Protein AF-A0A2G8L507-F1 (afdb_monomer_lite)

pLDDT: mean 81.02, std 19.76, range [34.16, 97.81]

Foldseek 3Di:
DDDQPPDDDDAQDDPDDDDPPPDPDDDQQSAEQEAQALVSQLVSVVSQHAYEHAQQPGCQLVDDPVRLVVDDPVNSVVSSVVSVVRNVVSPHPYYYNDPVCVVVVSVVSRVCVSNVDGD

Radius of gyration: 16.87 Å; chains: 1; bounding box: 50×35×40 Å

Structure (mmCIF, N/CA/C/O backbone):
data_AF-A0A2G8L507-F1
#
_entry.id   AF-A0A2G8L507-F1
#
loop_
_atom_site.group_PDB
_atom_site.id
_atom_site.type_symbol
_atom_site.label_atom_id
_atom_site.label_alt_id
_atom_site.label_comp_id
_atom_site.label_asym_id
_atom_site.label_entity_id
_atom_site.label_seq_id
_atom_site.pdbx_PDB_ins_code
_atom_site.Cartn_x
_atom_site.Cartn_y
_atom_site.Cartn_z
_atom_site.occupancy
_atom_site.B_iso_or_equiv
_atom_site.auth_seq_id
_atom_site.auth_comp_id
_atom_site.auth_asym_id
_atom_site.auth_atom_id
_atom_site.pdbx_PDB_model_num
ATOM 1 N N . MET A 1 1 ? 3.947 -24.582 -19.108 1.00 38.22 1 MET A N 1
ATOM 2 C CA . MET A 1 1 ? 4.587 -23.863 -17.985 1.00 38.22 1 MET A CA 1
ATOM 3 C C . MET A 1 1 ? 6.041 -23.618 -18.360 1.00 38.22 1 MET A C 1
ATOM 5 O O . MET A 1 1 ? 6.789 -24.581 -18.462 1.00 38.22 1 MET A O 1
ATOM 9 N N . ARG A 1 2 ? 6.422 -22.380 -18.700 1.00 37.44 2 ARG A N 1
ATOM 10 C CA . ARG A 1 2 ? 7.825 -22.054 -19.002 1.00 37.44 2 ARG A CA 1
ATOM 11 C C . ARG A 1 2 ? 8.557 -21.895 -17.668 1.00 37.44 2 ARG A C 1
ATOM 13 O O . ARG A 1 2 ? 8.148 -21.064 -16.867 1.00 37.44 2 ARG A O 1
ATOM 20 N N . LYS A 1 3 ? 9.561 -22.739 -17.408 1.00 46.53 3 LYS A N 1
ATOM 21 C CA . LYS A 1 3 ? 10.482 -22.559 -16.277 1.00 46.53 3 LYS A CA 1
ATOM 22 C C . LYS A 1 3 ? 11.207 -21.229 -16.474 1.00 46.53 3 LYS A C 1
ATOM 24 O O . LYS A 1 3 ? 11.708 -20.981 -17.570 1.00 46.53 3 LYS A O 1
ATOM 29 N N . CYS A 1 4 ? 11.213 -20.392 -15.442 1.00 43.12 4 CYS A N 1
ATOM 30 C CA . CYS A 1 4 ? 11.960 -19.143 -15.453 1.00 43.12 4 CYS A CA 1
ATOM 31 C C . CYS A 1 4 ? 13.462 -19.458 -15.499 1.00 43.12 4 CYS A C 1
ATOM 33 O O . CYS A 1 4 ? 13.891 -20.316 -14.720 1.00 43.12 4 CYS A O 1
ATOM 35 N N . PRO A 1 5 ? 14.246 -18.852 -16.407 1.00 41.31 5 PRO A N 1
ATOM 36 C CA . PRO A 1 5 ? 15.691 -19.033 -16.423 1.00 41.31 5 PRO A CA 1
ATOM 37 C C . PRO A 1 5 ? 16.270 -18.542 -15.095 1.00 41.31 5 PRO A C 1
ATOM 39 O O . PRO A 1 5 ? 15.913 -17.469 -14.622 1.00 41.31 5 PRO A O 1
ATOM 42 N N . SER A 1 6 ? 17.137 -19.343 -14.487 1.00 42.09 6 SER A N 1
ATOM 43 C CA . SER A 1 6 ? 17.771 -19.130 -13.179 1.00 42.09 6 SER A CA 1
ATOM 44 C C . SER A 1 6 ? 18.767 -17.969 -13.122 1.00 42.09 6 SER A C 1
ATOM 46 O O . SER A 1 6 ? 19.457 -17.814 -12.122 1.00 42.09 6 SER A O 1
ATOM 48 N N . ASP A 1 7 ? 18.860 -17.159 -14.169 1.00 48.66 7 ASP A N 1
ATOM 49 C CA . ASP A 1 7 ? 19.936 -16.202 -14.350 1.00 48.66 7 ASP A CA 1
ATOM 50 C C . ASP A 1 7 ? 19.340 -14.909 -14.895 1.00 48.66 7 ASP A C 1
ATOM 52 O O . ASP A 1 7 ? 18.581 -14.959 -15.857 1.00 48.66 7 ASP A O 1
ATOM 56 N N . VAL A 1 8 ? 19.722 -13.787 -14.275 1.00 47.19 8 VAL A N 1
ATOM 57 C CA . VAL A 1 8 ? 19.360 -12.379 -14.541 1.00 47.19 8 VAL A CA 1
ATOM 58 C C . VAL A 1 8 ? 18.069 -11.829 -13.922 1.00 47.19 8 VAL A C 1
ATOM 60 O O . VAL A 1 8 ? 17.199 -11.413 -14.665 1.00 47.19 8 VAL A O 1
ATOM 63 N N . VAL A 1 9 ? 17.993 -11.710 -12.586 1.00 43.84 9 VAL A N 1
ATOM 64 C CA . VAL A 1 9 ? 17.899 -10.410 -11.860 1.00 43.84 9 VAL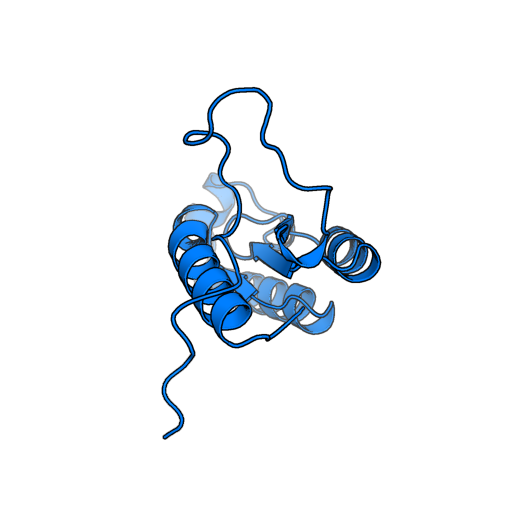 A CA 1
ATOM 65 C C . VAL A 1 9 ? 18.321 -10.652 -10.395 1.00 43.84 9 VAL A C 1
ATOM 67 O O . VAL A 1 9 ? 17.804 -11.591 -9.788 1.00 43.84 9 VAL A O 1
ATOM 70 N N . PRO A 1 10 ? 19.256 -9.884 -9.799 1.00 44.41 10 PRO A N 1
ATOM 71 C CA . PRO A 1 10 ? 19.528 -9.994 -8.366 1.00 44.41 10 PRO A CA 1
ATOM 72 C C . PRO A 1 10 ? 18.315 -9.512 -7.549 1.00 44.41 10 PRO A C 1
ATOM 74 O O . PRO A 1 10 ? 17.559 -8.663 -8.025 1.00 44.41 10 PRO A O 1
ATOM 77 N N . PRO A 1 11 ? 18.115 -10.035 -6.328 1.00 47.38 11 PRO A N 1
ATOM 78 C CA . PRO A 1 11 ? 16.998 -9.641 -5.486 1.00 47.38 11 PRO A CA 1
ATOM 79 C C . PRO A 1 11 ? 17.100 -8.160 -5.087 1.00 47.38 11 PRO A C 1
ATOM 81 O O . PRO A 1 11 ? 18.185 -7.630 -4.852 1.00 47.38 11 PRO A O 1
ATOM 84 N N . PHE A 1 12 ? 15.941 -7.517 -5.009 1.00 46.72 12 PHE A N 1
ATOM 85 C CA . PHE A 1 12 ? 15.604 -6.320 -4.256 1.00 46.72 12 PHE A CA 1
ATOM 86 C C . PHE A 1 12 ? 16.549 -6.086 -3.077 1.00 46.72 12 PHE A C 1
ATOM 88 O O . PHE A 1 12 ? 16.785 -6.962 -2.240 1.00 46.72 12 PHE A O 1
ATOM 95 N N . PHE A 1 13 ? 17.107 -4.882 -3.049 1.00 48.84 13 PHE A N 1
ATOM 96 C CA . PHE A 1 13 ? 18.319 -4.572 -2.311 1.00 48.84 13 PHE A CA 1
ATOM 97 C C . PHE A 1 13 ? 17.982 -4.136 -0.875 1.00 48.84 13 PHE A C 1
ATOM 99 O O . PHE A 1 13 ? 17.523 -3.018 -0.651 1.00 48.84 13 PHE A O 1
ATOM 106 N N . LEU A 1 14 ? 18.225 -5.008 0.110 1.00 42.84 14 LEU A N 1
ATOM 107 C CA . LEU A 1 14 ? 18.417 -4.611 1.510 1.00 42.84 14 LEU A CA 1
ATOM 108 C C . LEU A 1 14 ? 19.931 -4.649 1.780 1.00 42.84 14 LEU A C 1
ATOM 110 O O . LEU A 1 14 ? 20.569 -5.674 1.562 1.00 42.84 14 LEU A O 1
ATOM 114 N N . GLU A 1 15 ? 20.499 -3.524 2.208 1.00 37.84 15 GLU A N 1
ATOM 115 C CA . GLU A 1 15 ?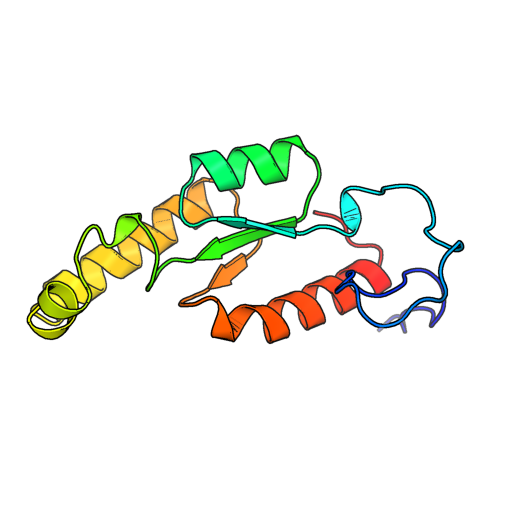 21.913 -3.102 2.111 1.00 37.84 15 GLU A CA 1
ATOM 116 C C . GLU A 1 15 ? 23.026 -4.060 2.626 1.00 37.84 15 GLU A C 1
ATOM 118 O O . GLU A 1 15 ? 24.207 -3.772 2.474 1.00 37.84 15 GLU A O 1
ATOM 123 N N . ALA A 1 16 ? 22.724 -5.202 3.242 1.00 34.16 16 ALA A N 1
ATOM 124 C CA . ALA A 1 16 ? 23.655 -5.848 4.172 1.00 34.16 16 ALA A CA 1
ATOM 125 C C . ALA A 1 16 ? 24.575 -6.958 3.610 1.00 34.16 16 ALA A C 1
ATOM 127 O O . ALA A 1 16 ? 25.222 -7.638 4.406 1.00 34.16 16 ALA A O 1
ATOM 128 N N . SER A 1 17 ? 24.644 -7.230 2.299 1.00 43.44 17 SER A N 1
ATOM 129 C CA . SER A 1 17 ? 25.324 -8.460 1.815 1.00 43.44 17 SER A CA 1
ATOM 130 C C . SER A 1 17 ? 26.307 -8.336 0.647 1.00 43.44 17 SER A C 1
ATOM 132 O O . SER A 1 17 ? 26.772 -9.373 0.178 1.00 43.44 17 SER A O 1
ATOM 134 N N . TYR A 1 18 ? 26.701 -7.135 0.209 1.00 42.25 18 TYR A N 1
ATOM 135 C CA . TYR A 1 18 ? 27.747 -6.997 -0.820 1.00 42.25 18 TYR A CA 1
ATOM 136 C C . TYR A 1 18 ? 29.049 -6.371 -0.293 1.00 42.25 18 TYR A C 1
ATOM 138 O O . TYR A 1 18 ? 29.001 -5.460 0.536 1.00 42.25 18 TYR A O 1
ATOM 146 N N . PRO A 1 19 ? 30.225 -6.838 -0.765 1.00 43.59 19 PRO A N 1
ATOM 147 C CA . PRO A 1 19 ? 31.495 -6.180 -0.495 1.00 43.59 19 PRO A CA 1
ATOM 148 C C . PRO A 1 19 ? 31.497 -4.750 -1.068 1.00 43.59 19 PRO A C 1
ATOM 150 O O . PRO A 1 19 ? 30.936 -4.510 -2.141 1.00 43.59 19 PRO A O 1
ATOM 153 N N . PRO A 1 20 ? 32.138 -3.786 -0.386 1.00 42.41 20 PRO A N 1
ATOM 154 C CA . PRO A 1 20 ? 32.191 -2.406 -0.850 1.00 42.41 20 PRO A CA 1
ATOM 155 C C . PRO A 1 20 ? 32.882 -2.323 -2.219 1.00 42.41 20 PRO A C 1
ATOM 157 O O . PRO A 1 20 ? 34.052 -2.679 -2.346 1.00 42.41 20 PRO A O 1
ATOM 160 N N . GLY A 1 21 ? 32.160 -1.832 -3.233 1.00 45.44 21 GLY A N 1
ATOM 161 C CA . GLY A 1 21 ? 32.711 -1.534 -4.562 1.00 45.44 21 GLY A CA 1
ATOM 162 C C . GLY A 1 21 ? 31.996 -2.181 -5.750 1.00 45.44 21 GLY A C 1
ATOM 163 O O . GLY A 1 21 ? 32.299 -1.808 -6.878 1.00 45.44 21 GLY A O 1
ATOM 164 N N . ASP A 1 22 ? 31.036 -3.080 -5.519 1.00 49.47 22 ASP A N 1
ATOM 165 C CA . ASP A 1 22 ? 30.304 -3.788 -6.582 1.00 49.47 22 ASP A CA 1
ATOM 166 C C . ASP A 1 22 ? 28.802 -3.444 -6.546 1.00 49.47 22 ASP A C 1
ATOM 168 O O . ASP A 1 22 ? 27.938 -4.307 -6.417 1.00 49.47 22 ASP A O 1
ATOM 172 N N . TYR A 1 23 ? 28.486 -2.142 -6.580 1.00 54.81 23 TYR A N 1
ATOM 173 C CA . TYR A 1 23 ? 27.111 -1.643 -6.697 1.00 54.81 23 TYR A CA 1
ATOM 174 C C . TYR A 1 23 ? 26.783 -1.440 -8.183 1.00 54.81 23 TYR A C 1
ATOM 176 O O . TYR A 1 23 ? 27.116 -0.381 -8.731 1.00 54.81 23 TYR A O 1
ATOM 184 N N . PRO A 1 24 ? 26.164 -2.411 -8.881 1.00 54.00 24 PRO A N 1
ATOM 185 C CA . PRO A 1 24 ? 25.737 -2.195 -10.252 1.00 54.00 24 PRO A CA 1
ATOM 186 C C . PRO A 1 24 ? 24.722 -1.047 -10.270 1.00 54.00 24 PRO A C 1
ATOM 188 O O . PRO A 1 24 ? 23.660 -1.129 -9.663 1.00 54.00 24 PRO A O 1
ATOM 191 N N . LEU A 1 25 ? 25.128 0.040 -10.926 1.00 53.16 25 LEU A N 1
ATOM 192 C CA . LEU A 1 25 ? 24.356 1.173 -11.442 1.00 53.16 25 LEU A CA 1
ATOM 193 C C . LEU A 1 25 ? 22.863 1.188 -11.056 1.00 53.16 25 LEU A C 1
ATOM 195 O O . LEU A 1 25 ? 22.084 0.370 -11.542 1.00 53.16 25 LEU A O 1
ATOM 199 N N . PHE A 1 26 ? 22.482 2.180 -10.241 1.00 58.81 26 PHE A N 1
ATOM 200 C CA . PHE A 1 26 ? 21.110 2.576 -9.891 1.00 58.81 26 PHE A CA 1
ATOM 201 C C . PHE A 1 26 ? 20.086 2.253 -11.000 1.00 58.81 26 PHE A C 1
ATOM 203 O O . PHE A 1 26 ? 19.950 3.002 -11.968 1.00 58.81 26 PHE A O 1
ATOM 210 N N . SER A 1 27 ? 19.341 1.154 -10.847 1.00 69.19 27 SER A N 1
ATOM 211 C CA . SER A 1 27 ? 18.154 0.876 -11.658 1.00 69.19 27 SER A CA 1
ATOM 212 C C . SER A 1 27 ? 16.913 1.074 -10.790 1.00 69.19 27 SER A C 1
ATOM 214 O O . SER A 1 27 ? 16.774 0.351 -9.801 1.00 69.19 27 SER A O 1
ATOM 216 N N . PRO A 1 28 ? 16.002 2.008 -11.127 1.00 66.19 28 PRO A N 1
ATOM 217 C CA . PRO A 1 28 ? 14.795 2.259 -10.332 1.00 66.19 28 PRO A CA 1
ATOM 218 C C . PRO A 1 28 ? 13.895 1.017 -10.210 1.00 66.19 28 PRO A C 1
ATOM 220 O O . PRO A 1 28 ? 13.200 0.855 -9.214 1.00 66.19 28 PRO A O 1
ATOM 223 N N . LEU A 1 29 ? 14.010 0.073 -11.152 1.00 75.88 29 LEU A N 1
ATOM 224 C CA . LEU A 1 29 ? 13.284 -1.202 -11.158 1.00 75.88 29 LEU A CA 1
ATOM 225 C C . LEU A 1 29 ? 13.565 -2.078 -9.923 1.00 75.88 29 LEU A C 1
ATOM 227 O O . LEU A 1 29 ? 12.737 -2.917 -9.574 1.00 75.88 29 LEU A O 1
ATOM 231 N N . ASN A 1 30 ? 14.715 -1.886 -9.267 1.00 80.38 30 ASN A N 1
ATOM 232 C CA . ASN A 1 30 ? 15.136 -2.665 -8.098 1.00 80.38 30 ASN A CA 1
ATOM 233 C C . ASN A 1 30 ? 14.775 -1.993 -6.762 1.00 80.38 30 ASN A C 1
ATOM 235 O O . ASN A 1 30 ? 15.138 -2.507 -5.705 1.00 80.38 30 ASN A O 1
ATOM 239 N N . PHE A 1 31 ? 14.083 -0.850 -6.799 1.00 84.25 31 PHE A N 1
ATOM 240 C CA . PHE A 1 31 ? 13.650 -0.114 -5.615 1.00 84.25 31 PHE A CA 1
ATOM 241 C C . PHE A 1 31 ? 12.130 -0.184 -5.458 1.00 84.25 31 PHE A C 1
ATOM 243 O O . PHE A 1 31 ? 11.386 -0.170 -6.440 1.00 84.25 31 PHE A O 1
ATOM 250 N N . ALA A 1 32 ? 11.663 -0.210 -4.207 1.00 90.50 32 ALA A N 1
ATOM 251 C CA . ALA A 1 32 ? 10.266 0.045 -3.877 1.00 90.50 32 ALA A CA 1
ATOM 252 C C . ALA A 1 32 ? 10.169 1.297 -3.018 1.00 90.50 32 ALA A C 1
ATOM 254 O O . ALA A 1 32 ? 10.828 1.415 -1.983 1.00 90.50 32 ALA A O 1
ATOM 255 N N . LYS A 1 33 ? 9.302 2.215 -3.435 1.00 92.38 33 LYS A N 1
ATOM 256 C CA . LYS A 1 33 ? 8.826 3.300 -2.592 1.00 92.38 33 LYS A CA 1
ATOM 257 C C . LYS A 1 33 ? 7.744 2.735 -1.681 1.00 92.38 33 LYS A C 1
ATOM 259 O O . LYS A 1 33 ? 6.734 2.224 -2.162 1.00 92.38 33 LYS A O 1
ATOM 264 N N . VAL A 1 34 ? 7.969 2.834 -0.378 1.00 95.56 34 VAL A N 1
ATOM 265 C CA . VAL A 1 34 ? 6.975 2.499 0.643 1.00 95.56 34 VAL A CA 1
ATOM 266 C C . VAL A 1 34 ? 6.421 3.808 1.188 1.00 95.56 34 VAL A C 1
ATOM 268 O O . VAL A 1 34 ? 7.198 4.669 1.604 1.00 95.56 34 VAL A O 1
ATOM 271 N N . ASP A 1 35 ? 5.106 3.985 1.123 1.00 95.69 35 ASP A N 1
ATOM 272 C CA . ASP A 1 35 ? 4.444 5.222 1.537 1.00 95.69 35 ASP A CA 1
ATOM 273 C C . ASP A 1 35 ? 3.005 4.955 1.988 1.00 95.69 35 ASP A C 1
ATOM 275 O O . ASP A 1 35 ? 2.383 3.979 1.578 1.00 95.69 35 ASP A O 1
ATOM 279 N N . ASP A 1 36 ? 2.454 5.819 2.827 1.00 95.25 36 ASP A N 1
ATOM 280 C CA . ASP A 1 36 ? 1.079 5.730 3.320 1.00 95.25 36 ASP A CA 1
ATOM 281 C C . ASP A 1 36 ? 0.165 6.812 2.724 1.00 95.25 36 ASP A C 1
ATOM 283 O O . ASP A 1 36 ? -0.988 6.968 3.138 1.00 95.25 36 ASP A O 1
ATOM 287 N N . THR A 1 37 ? 0.656 7.535 1.713 1.00 93.88 37 THR A N 1
ATOM 288 C CA . THR A 1 37 ? -0.093 8.556 0.983 1.00 93.88 37 THR A CA 1
ATOM 289 C C . THR A 1 37 ? -0.122 8.300 -0.524 1.00 93.88 37 THR A C 1
ATOM 291 O O . THR A 1 37 ? 0.839 7.838 -1.131 1.00 93.88 37 THR A O 1
ATOM 294 N N . ALA A 1 38 ? -1.221 8.684 -1.176 1.00 95.31 38 ALA A N 1
ATOM 295 C CA . ALA A 1 38 ? -1.356 8.659 -2.632 1.00 95.31 38 ALA A CA 1
ATOM 296 C C . ALA A 1 38 ? -0.280 9.504 -3.341 1.00 95.31 38 ALA A C 1
ATOM 298 O O . ALA A 1 38 ? 0.164 9.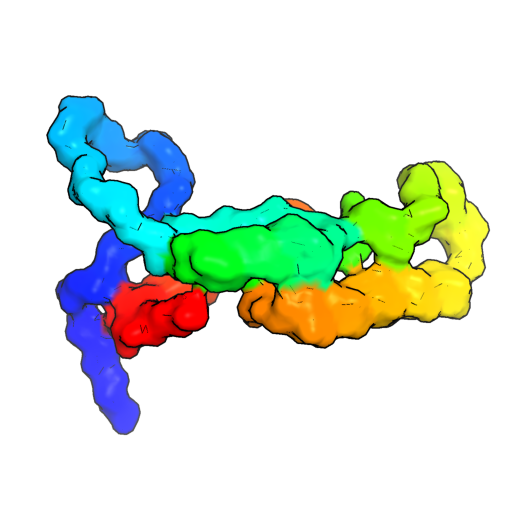145 -4.431 1.00 95.31 38 ALA A O 1
ATOM 299 N N . GLY A 1 39 ? 0.155 10.608 -2.718 1.00 92.06 39 GLY A N 1
ATOM 300 C CA . GLY A 1 39 ? 1.235 11.453 -3.230 1.00 92.06 39 GLY A CA 1
ATOM 301 C C . GLY A 1 39 ? 2.555 10.693 -3.306 1.00 92.06 39 GLY A C 1
ATOM 302 O O . GLY A 1 39 ? 3.122 10.574 -4.389 1.00 92.06 39 GLY A O 1
ATOM 303 N N . GLY A 1 40 ? 2.986 10.085 -2.198 1.00 89.62 40 GLY A N 1
ATOM 304 C CA . GLY A 1 40 ? 4.224 9.309 -2.173 1.00 89.62 40 GLY A CA 1
ATOM 305 C C . GLY A 1 40 ? 4.179 8.044 -3.038 1.00 89.62 40 GLY A C 1
ATOM 306 O O . GLY A 1 40 ? 5.193 7.670 -3.627 1.00 89.62 40 GLY A O 1
ATOM 307 N N . ILE A 1 41 ? 3.002 7.426 -3.210 1.00 96.44 41 ILE A N 1
ATOM 308 C CA . ILE A 1 41 ? 2.807 6.373 -4.221 1.00 96.44 41 ILE A CA 1
ATOM 309 C C . ILE A 1 41 ? 3.066 6.915 -5.629 1.00 96.44 41 ILE A C 1
ATOM 311 O O . ILE A 1 41 ? 3.868 6.345 -6.367 1.00 96.44 41 ILE A O 1
ATOM 315 N N . THR A 1 42 ? 2.446 8.040 -5.985 1.00 93.56 42 THR A N 1
ATOM 316 C CA . THR A 1 42 ? 2.595 8.658 -7.313 1.00 93.56 42 THR A CA 1
ATOM 317 C C . THR A 1 42 ? 4.046 9.059 -7.591 1.00 93.56 42 THR A C 1
ATOM 319 O O . THR A 1 42 ? 4.533 8.883 -8.709 1.00 93.56 42 THR A O 1
ATOM 322 N N . GLU A 1 43 ? 4.769 9.547 -6.582 1.00 90.12 43 GLU A N 1
ATOM 323 C CA . GLU A 1 43 ? 6.205 9.833 -6.676 1.00 90.12 43 GLU A CA 1
ATOM 324 C C . GLU A 1 43 ? 7.017 8.575 -7.011 1.00 90.12 43 GLU A C 1
ATOM 326 O O . GLU A 1 43 ? 7.848 8.606 -7.920 1.00 90.12 43 GLU A O 1
ATOM 331 N N . GLY A 1 44 ? 6.746 7.455 -6.331 1.00 86.00 44 GLY A N 1
ATOM 332 C CA . GLY A 1 44 ? 7.405 6.175 -6.600 1.00 86.00 44 GLY A CA 1
ATOM 333 C C . GLY A 1 44 ? 7.166 5.676 -8.025 1.00 86.00 44 GLY A C 1
ATOM 334 O O . GLY A 1 44 ? 8.115 5.307 -8.717 1.00 86.00 44 GLY A O 1
ATOM 335 N N . LEU A 1 45 ? 5.915 5.743 -8.488 1.00 91.12 45 LEU A N 1
ATOM 336 C CA . LEU A 1 45 ? 5.546 5.383 -9.861 1.00 91.12 45 LEU A CA 1
ATOM 337 C C . LEU A 1 45 ? 6.248 6.277 -10.890 1.00 91.12 45 LEU A C 1
ATOM 339 O O . LEU A 1 45 ? 6.796 5.785 -11.873 1.00 91.12 45 LEU A O 1
ATOM 343 N N . THR A 1 46 ? 6.288 7.588 -10.642 1.00 90.31 46 THR A N 1
ATOM 344 C CA . THR A 1 46 ? 6.950 8.563 -11.526 1.00 90.31 46 THR A CA 1
ATOM 345 C C . THR A 1 46 ? 8.460 8.322 -11.608 1.00 90.31 46 THR A C 1
ATOM 347 O O . THR A 1 46 ? 9.063 8.530 -12.659 1.00 90.31 46 THR A O 1
ATOM 350 N N . ALA A 1 47 ? 9.072 7.839 -10.523 1.00 84.56 47 ALA A N 1
ATOM 351 C CA . ALA A 1 47 ? 10.480 7.453 -10.484 1.00 84.56 47 ALA A CA 1
ATOM 352 C C . ALA A 1 47 ? 10.774 6.105 -11.176 1.00 84.56 47 ALA A C 1
ATOM 354 O O . ALA A 1 47 ? 11.943 5.753 -11.337 1.00 84.56 47 ALA A O 1
ATOM 355 N N . GLY A 1 48 ? 9.747 5.354 -11.596 1.00 87.94 48 GLY A N 1
ATOM 356 C CA . GLY A 1 48 ? 9.894 4.018 -12.180 1.00 87.94 48 GLY A CA 1
ATOM 357 C C . GLY A 1 48 ? 10.203 2.925 -11.151 1.00 87.94 48 GLY A C 1
ATOM 358 O O . GLY A 1 48 ? 10.780 1.898 -11.510 1.00 87.94 48 GLY A O 1
ATOM 359 N N . CYS A 1 49 ? 9.862 3.163 -9.882 1.00 90.69 49 CYS A N 1
ATOM 360 C CA . CYS A 1 49 ? 10.019 2.210 -8.790 1.00 90.69 49 CYS A CA 1
ATOM 361 C C . CYS A 1 49 ? 8.754 1.363 -8.610 1.00 90.69 49 CYS A C 1
ATOM 363 O O . CYS A 1 49 ? 7.642 1.775 -8.951 1.00 90.69 49 CYS A O 1
ATOM 365 N N . TRP A 1 50 ? 8.900 0.217 -7.945 1.00 94.56 50 TRP A N 1
ATOM 366 C CA . TRP A 1 50 ? 7.756 -0.429 -7.306 1.00 94.56 50 TRP A CA 1
ATOM 367 C C . TRP A 1 50 ? 7.160 0.510 -6.251 1.00 94.56 50 TRP A C 1
ATOM 369 O O . TRP A 1 50 ? 7.857 1.331 -5.656 1.00 94.56 50 TRP A O 1
ATOM 379 N N . ALA A 1 51 ? 5.863 0.391 -5.998 1.00 96.25 51 ALA A N 1
ATOM 380 C CA . ALA A 1 51 ? 5.135 1.278 -5.095 1.00 96.25 51 ALA A CA 1
ATOM 381 C C . ALA A 1 51 ? 4.286 0.433 -4.150 1.00 96.25 51 ALA A C 1
ATOM 383 O O . ALA A 1 51 ? 3.449 -0.348 -4.607 1.00 96.25 51 ALA A O 1
ATOM 384 N N . VAL A 1 52 ? 4.534 0.569 -2.851 1.00 97.50 52 VAL A N 1
ATOM 385 C CA . VAL A 1 52 ? 3.905 -0.217 -1.788 1.00 97.50 52 VAL A CA 1
ATOM 386 C C . VAL A 1 52 ? 3.216 0.737 -0.819 1.00 97.50 52 VAL A C 1
ATOM 388 O O . VAL A 1 52 ? 3.865 1.549 -0.164 1.00 97.50 52 VAL A O 1
ATOM 391 N N . GLY A 1 53 ? 1.893 0.638 -0.745 1.00 97.25 53 GLY A N 1
ATOM 392 C CA . GLY A 1 53 ? 1.054 1.404 0.168 1.00 97.25 53 GLY A CA 1
ATOM 393 C C . GLY A 1 53 ? 0.984 0.774 1.557 1.00 97.25 53 GLY A C 1
ATOM 394 O O . GLY A 1 53 ? 0.775 -0.431 1.646 1.00 97.25 53 GLY A O 1
ATOM 395 N N . VAL A 1 54 ? 1.077 1.558 2.633 1.00 96.81 54 VAL A N 1
ATOM 396 C CA . VAL A 1 54 ? 0.807 1.086 4.007 1.00 96.81 54 VAL A CA 1
ATOM 397 C C . VAL A 1 54 ? -0.517 1.667 4.504 1.00 96.81 54 VAL A C 1
ATOM 399 O O . VAL A 1 54 ? -0.642 2.876 4.681 1.00 96.81 54 VAL A O 1
ATOM 402 N N . ALA A 1 55 ? -1.519 0.815 4.722 1.00 95.50 55 ALA A N 1
ATOM 403 C CA . ALA A 1 55 ? -2.882 1.246 5.028 1.00 95.50 55 ALA A CA 1
ATOM 404 C C . ALA A 1 55 ? -3.151 1.363 6.536 1.00 95.50 55 ALA A C 1
ATOM 406 O O . ALA A 1 55 ? -3.510 2.434 7.023 1.00 95.50 55 ALA A O 1
ATOM 407 N N . LYS A 1 56 ? -2.978 0.276 7.296 1.00 91.31 56 LYS A N 1
ATOM 408 C CA . LYS A 1 56 ? -3.464 0.164 8.683 1.00 91.31 56 LYS A CA 1
ATOM 409 C C . LYS A 1 56 ? -2.671 0.986 9.690 1.00 91.31 56 LYS A C 1
ATOM 411 O O . LYS A 1 56 ? -3.248 1.464 10.663 1.00 91.31 56 LYS A O 1
ATOM 416 N N . THR A 1 57 ? -1.370 1.148 9.478 1.00 85.75 57 THR A N 1
ATOM 417 C CA . THR A 1 57 ? -0.523 2.030 10.301 1.00 85.75 57 THR A CA 1
ATOM 418 C C . THR A 1 57 ? -0.240 3.366 9.614 1.00 85.75 57 THR A C 1
ATOM 420 O O . THR A 1 57 ? 0.672 4.077 10.023 1.00 85.75 57 THR A O 1
ATOM 423 N N . GLY A 1 58 ? -0.976 3.677 8.544 1.00 84.00 58 GLY A N 1
ATOM 424 C CA . GLY A 1 58 ? -0.726 4.821 7.681 1.00 84.00 58 GLY A CA 1
ATOM 425 C C . GLY A 1 58 ? -1.520 6.077 8.040 1.00 84.00 58 GLY A C 1
ATOM 426 O O . GLY A 1 58 ? -2.525 6.042 8.755 1.00 84.00 58 GLY A O 1
ATOM 427 N N . ASN A 1 59 ? -1.111 7.199 7.457 1.00 87.00 59 ASN A N 1
ATOM 428 C CA . ASN A 1 59 ? -1.670 8.532 7.653 1.00 87.00 59 ASN A CA 1
ATOM 429 C C . ASN A 1 59 ? -3.178 8.606 7.352 1.00 87.00 59 ASN A C 1
ATOM 431 O O . ASN A 1 59 ? -3.913 9.371 7.979 1.00 87.00 59 ASN A O 1
ATOM 435 N N . TYR A 1 60 ? -3.688 7.772 6.439 1.00 88.69 60 TYR A N 1
ATOM 436 C CA . TYR A 1 60 ? -5.119 7.738 6.116 1.00 88.69 60 TYR A CA 1
ATOM 437 C C . TYR A 1 60 ? -6.020 7.184 7.221 1.00 88.69 60 TYR A C 1
ATOM 439 O O . TYR A 1 60 ? -7.228 7.429 7.173 1.00 88.69 60 TYR A O 1
ATOM 447 N N . MET A 1 61 ? -5.465 6.524 8.240 1.00 90.56 61 MET A N 1
ATOM 448 C CA . MET A 1 61 ? -6.230 6.164 9.434 1.00 90.56 61 MET A CA 1
ATOM 449 C C . MET A 1 61 ? -6.559 7.386 10.303 1.00 90.56 61 MET A C 1
ATOM 451 O O . MET A 1 61 ? -7.545 7.348 11.043 1.00 90.56 61 MET A O 1
ATOM 455 N N . ALA A 1 62 ? -5.780 8.473 10.171 1.00 87.38 62 ALA A N 1
ATOM 456 C CA . ALA A 1 62 ? -5.999 9.780 10.798 1.00 87.38 62 ALA A CA 1
ATOM 457 C C . ALA A 1 62 ? -6.356 9.699 12.296 1.00 87.38 62 ALA A C 1
ATOM 459 O O . ALA A 1 62 ? -7.235 10.413 12.784 1.00 87.38 62 ALA A O 1
ATOM 460 N N . ALA A 1 63 ? -5.711 8.781 13.014 1.00 84.44 63 ALA A N 1
ATOM 461 C CA . ALA A 1 63 ? -5.969 8.496 14.415 1.00 84.44 63 ALA A CA 1
ATOM 462 C C . ALA A 1 63 ? -4.690 7.989 15.087 1.00 84.44 63 ALA A C 1
ATOM 464 O O . ALA A 1 63 ? -3.892 7.286 14.469 1.00 84.44 63 ALA A O 1
ATOM 465 N N . THR A 1 64 ? -4.504 8.333 16.359 1.00 85.94 64 THR A N 1
ATOM 466 C CA . THR A 1 64 ? -3.439 7.758 17.188 1.00 85.94 64 THR A CA 1
ATOM 467 C C . THR A 1 64 ? -3.744 6.297 17.523 1.00 85.94 64 THR A C 1
ATOM 469 O O . THR A 1 64 ? -4.893 5.860 17.444 1.00 85.94 64 THR A O 1
ATOM 472 N N . GLU A 1 65 ? -2.742 5.535 17.964 1.00 82.44 65 GLU A N 1
ATOM 473 C CA . GLU A 1 65 ? -2.935 4.141 18.397 1.00 82.44 65 GLU A CA 1
ATOM 474 C C . GLU A 1 65 ? -4.019 4.009 19.480 1.00 82.44 65 GLU A C 1
ATOM 476 O O . GLU A 1 65 ? -4.867 3.121 19.425 1.00 82.44 65 GLU A O 1
ATOM 481 N N . GLU A 1 66 ? -4.055 4.945 20.429 1.00 85.25 66 GLU A N 1
ATOM 482 C CA . GLU A 1 66 ? -5.052 4.988 21.503 1.00 85.25 66 GLU A CA 1
ATOM 483 C C . GLU A 1 66 ? -6.468 5.255 20.979 1.00 85.25 66 GLU A C 1
ATOM 485 O O . GLU A 1 66 ? -7.443 4.707 21.499 1.00 85.25 66 GLU A O 1
ATOM 490 N N . GLN A 1 67 ? -6.593 6.107 19.958 1.00 86.81 67 GLN A N 1
ATOM 491 C CA . GLN A 1 67 ? -7.868 6.391 19.302 1.00 86.81 67 GLN A CA 1
ATOM 492 C C . GLN A 1 67 ? -8.334 5.191 18.479 1.00 86.81 67 GLN A C 1
ATOM 494 O O . GLN A 1 67 ? -9.511 4.845 18.536 1.00 86.81 67 GLN A O 1
ATOM 499 N N . LEU A 1 68 ? -7.420 4.518 17.774 1.00 85.12 68 LEU A N 1
ATOM 500 C CA . LEU A 1 68 ? -7.710 3.287 17.038 1.00 85.12 68 LEU A CA 1
ATOM 501 C C . LEU A 1 68 ? -8.150 2.159 17.976 1.00 85.12 68 LEU A C 1
ATOM 503 O O . LEU A 1 68 ? -9.124 1.472 17.682 1.00 85.12 68 LEU A O 1
ATOM 507 N N . ALA A 1 69 ? -7.500 2.009 19.133 1.00 85.44 69 ALA A N 1
ATOM 508 C C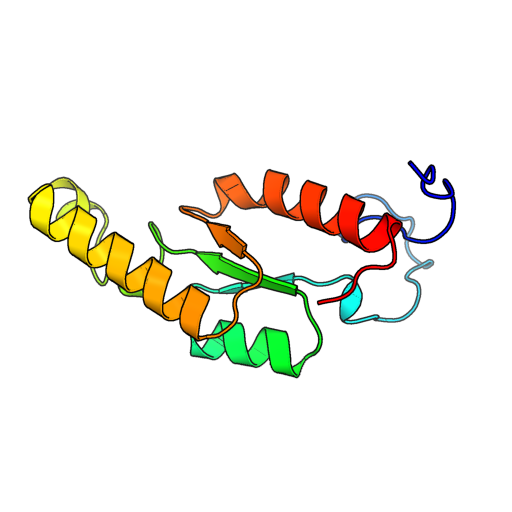A . ALA A 1 69 ? -7.847 0.993 20.128 1.00 85.44 69 ALA A CA 1
ATOM 509 C C . ALA A 1 69 ? -9.250 1.185 20.732 1.00 85.44 69 ALA A C 1
ATOM 511 O O . ALA A 1 69 ? -9.880 0.218 21.158 1.00 85.44 69 ALA A O 1
ATOM 512 N N . LYS A 1 70 ? -9.743 2.428 20.774 1.00 90.25 70 LYS A N 1
ATOM 513 C CA . LYS A 1 70 ? -11.081 2.783 21.279 1.00 90.25 70 LYS A CA 1
ATOM 514 C C . LYS A 1 70 ? -12.130 2.905 20.172 1.00 90.25 70 LYS A C 1
ATOM 516 O O . LYS A 1 70 ? -13.300 3.131 20.477 1.00 90.25 70 LYS A O 1
ATOM 521 N N . MET A 1 71 ? -11.723 2.792 18.909 1.00 89.81 71 MET A N 1
ATOM 522 C CA . MET A 1 71 ? -12.596 2.985 17.760 1.00 89.81 71 MET A CA 1
ATOM 523 C C . MET A 1 71 ? -13.597 1.838 17.636 1.00 89.81 71 MET A C 1
ATOM 525 O O . MET A 1 71 ? -13.273 0.665 17.829 1.00 89.81 71 MET A O 1
ATOM 529 N N . GLU A 1 72 ? -14.833 2.179 17.284 1.00 93.69 72 GLU A N 1
ATOM 530 C CA . GLU A 1 72 ? -15.858 1.184 17.003 1.00 93.69 72 GLU A CA 1
ATOM 531 C C . GLU A 1 72 ? -15.483 0.392 15.739 1.00 93.69 72 GLU A C 1
ATOM 533 O O . GLU A 1 72 ? -14.950 0.942 14.771 1.00 93.69 72 GLU A O 1
ATOM 538 N N . LYS A 1 73 ? -15.742 -0.922 15.740 1.00 90.62 73 LYS A N 1
ATOM 539 C CA . LYS A 1 73 ? -15.278 -1.825 14.672 1.00 90.62 73 LYS A CA 1
ATOM 540 C C . LYS A 1 73 ? -15.783 -1.404 13.289 1.00 90.62 73 LYS A C 1
ATOM 542 O O . LYS A 1 73 ? -15.048 -1.548 12.307 1.00 90.62 73 LYS A O 1
ATOM 547 N N . GLY A 1 74 ? -17.010 -0.885 13.202 1.00 92.75 74 GLY A N 1
ATOM 548 C CA . GLY A 1 74 ? -17.582 -0.383 11.958 1.00 92.75 74 GLY A CA 1
ATOM 549 C C . GLY A 1 74 ? -16.844 0.839 11.411 1.00 92.75 74 GLY A C 1
ATOM 550 O O . GLY A 1 74 ? -16.544 0.892 10.219 1.00 92.75 74 GLY A O 1
ATOM 551 N N . GLU A 1 75 ? -16.511 1.807 12.267 1.00 91.56 75 GLU A N 1
ATOM 552 C CA . GLU A 1 75 ? -15.738 2.992 11.876 1.00 91.56 75 GLU A CA 1
ATOM 553 C C . GLU A 1 75 ? -14.309 2.624 11.463 1.00 91.56 75 GLU A C 1
ATOM 555 O O . GLU A 1 75 ? -13.840 3.067 10.413 1.00 91.56 75 GLU A O 1
ATOM 560 N N . TYR A 1 76 ? -13.654 1.758 12.238 1.00 92.25 76 TYR A N 1
ATOM 561 C CA . TYR A 1 76 ? -12.309 1.276 11.941 1.00 92.25 76 TYR A CA 1
ATOM 562 C C . TYR A 1 76 ? -12.234 0.627 10.556 1.00 92.25 76 TYR A C 1
ATOM 564 O O . TYR A 1 76 ? -11.391 0.989 9.738 1.00 92.25 76 TYR A O 1
ATOM 572 N N . SER A 1 77 ? -13.169 -0.281 10.265 1.00 93.56 77 SER A N 1
ATOM 573 C CA . SER A 1 77 ? -13.212 -0.995 8.985 1.00 93.56 77 SER A CA 1
ATOM 574 C C . SER A 1 77 ? -13.461 -0.045 7.811 1.00 93.56 77 SER A C 1
ATOM 576 O O . SER A 1 77 ? -12.847 -0.193 6.760 1.00 93.56 77 SER A O 1
ATOM 578 N N . LYS A 1 78 ? -14.317 0.971 7.992 1.00 94.38 78 LYS A N 1
ATOM 579 C CA . LYS A 1 78 ? -14.564 2.001 6.970 1.00 94.38 78 LYS A CA 1
ATOM 580 C C . LYS A 1 78 ? -13.316 2.833 6.681 1.00 94.38 78 LYS A C 1
ATOM 582 O O . LYS A 1 78 ? -13.019 3.086 5.517 1.00 94.38 78 LYS A O 1
ATOM 587 N N . LYS A 1 79 ? -12.592 3.258 7.722 1.00 94.00 79 LYS A N 1
ATOM 588 C CA . LYS A 1 79 ? -11.347 4.027 7.572 1.00 94.00 79 LYS A CA 1
ATOM 589 C C . LYS A 1 79 ? -10.258 3.203 6.900 1.00 94.00 79 LYS A C 1
ATOM 591 O O . LYS A 1 79 ? -9.639 3.690 5.959 1.00 94.00 79 LYS A O 1
ATOM 596 N N . LEU A 1 80 ? -10.089 1.952 7.327 1.00 95.25 80 LEU A N 1
ATOM 597 C CA . LEU A 1 80 ? -9.122 1.041 6.729 1.00 95.25 80 LEU A CA 1
ATOM 598 C C . LEU A 1 80 ? -9.427 0.807 5.248 1.00 95.25 80 LEU A C 1
ATOM 600 O O . LEU A 1 80 ? -8.544 0.980 4.414 1.00 95.25 80 LEU A O 1
ATOM 604 N N . GLN A 1 81 ? -10.683 0.511 4.902 1.00 96.50 81 GLN A N 1
ATOM 605 C CA . GLN A 1 81 ? -11.078 0.330 3.504 1.00 96.50 81 GLN A CA 1
ATOM 606 C C . GLN A 1 81 ? -10.820 1.594 2.677 1.00 96.50 81 GLN A C 1
ATOM 608 O O . GLN A 1 81 ? -10.254 1.512 1.594 1.00 96.50 81 GLN A O 1
ATOM 613 N N . ALA A 1 82 ? -11.151 2.775 3.207 1.00 96.06 82 ALA A N 1
ATOM 614 C CA . ALA A 1 82 ? -10.878 4.032 2.519 1.00 96.06 82 ALA A CA 1
ATOM 615 C C . ALA A 1 82 ? -9.371 4.289 2.319 1.00 96.06 82 ALA A C 1
ATOM 617 O O . ALA A 1 82 ? -8.984 4.882 1.312 1.00 96.06 82 ALA A O 1
ATOM 618 N N . ALA A 1 83 ? -8.517 3.865 3.257 1.00 96.38 83 ALA A N 1
ATOM 619 C CA . ALA A 1 83 ? -7.065 3.931 3.103 1.00 96.38 83 ALA A CA 1
ATOM 620 C C . ALA A 1 83 ? -6.582 3.004 1.977 1.00 96.38 83 ALA A C 1
ATOM 622 O O . ALA A 1 83 ? -5.843 3.452 1.099 1.00 96.38 83 ALA A O 1
ATOM 623 N N . TYR A 1 84 ? -7.057 1.754 1.960 1.00 97.75 84 TYR A N 1
ATOM 624 C CA . TYR A 1 84 ? -6.789 0.797 0.884 1.00 97.75 84 TYR A CA 1
ATOM 625 C C . TYR A 1 84 ? -7.207 1.349 -0.479 1.00 97.75 84 TYR A C 1
ATOM 627 O O . TYR A 1 84 ? -6.387 1.419 -1.392 1.00 97.75 84 TYR A O 1
ATOM 635 N N . ASP A 1 85 ? -8.449 1.821 -0.592 1.00 97.81 85 ASP A N 1
ATOM 636 C CA . ASP A 1 85 ? -9.002 2.337 -1.841 1.00 97.81 85 ASP A CA 1
ATOM 637 C C . ASP A 1 85 ? -8.167 3.500 -2.386 1.00 97.81 85 ASP A C 1
ATOM 639 O O . ASP A 1 85 ? -7.855 3.526 -3.574 1.00 97.81 85 ASP A O 1
ATOM 643 N N . LYS A 1 86 ? -7.747 4.441 -1.529 1.00 97.50 86 LYS A N 1
ATOM 644 C CA . LYS A 1 86 ? -6.911 5.582 -1.940 1.00 97.50 86 LYS A CA 1
ATOM 645 C C . LYS A 1 86 ? -5.555 5.148 -2.486 1.00 97.50 86 LYS A C 1
ATOM 647 O O . LYS A 1 86 ? -5.121 5.671 -3.509 1.00 97.50 86 LYS A O 1
ATOM 652 N N . LEU A 1 87 ? -4.882 4.222 -1.806 1.00 97.75 87 LEU A N 1
ATOM 653 C CA . LEU A 1 87 ? -3.551 3.758 -2.202 1.00 97.75 87 LEU A CA 1
ATOM 654 C C . LEU A 1 87 ? -3.620 2.919 -3.485 1.00 97.75 87 LEU A C 1
ATOM 656 O O . LEU A 1 87 ? -2.813 3.111 -4.392 1.00 97.75 87 LEU A O 1
ATOM 660 N N . THR A 1 88 ? -4.631 2.057 -3.611 1.00 97.62 88 THR A N 1
ATOM 661 C CA . THR A 1 88 ? -4.878 1.289 -4.837 1.00 97.62 88 THR A CA 1
ATOM 662 C C . THR A 1 88 ? -5.249 2.197 -6.010 1.00 97.62 88 THR A C 1
ATOM 664 O O . THR A 1 88 ? -4.700 2.037 -7.096 1.00 97.62 88 THR A O 1
ATOM 667 N N . GLN A 1 89 ? -6.126 3.187 -5.812 1.00 97.81 89 GLN A N 1
ATOM 668 C CA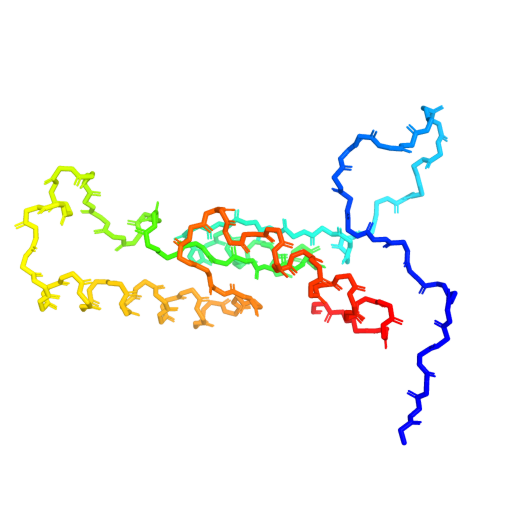 . GLN A 1 89 ? -6.496 4.151 -6.860 1.00 97.81 89 GLN A CA 1
ATOM 669 C C . GLN A 1 89 ? -5.319 5.027 -7.302 1.00 97.81 89 GLN A C 1
ATOM 671 O O . GLN A 1 89 ? -5.272 5.434 -8.460 1.00 97.81 89 GLN A O 1
ATOM 676 N N . ALA A 1 90 ? -4.358 5.288 -6.411 1.00 96.56 90 ALA A N 1
ATOM 677 C CA . ALA A 1 90 ? -3.111 5.970 -6.751 1.00 96.56 90 ALA A CA 1
ATOM 678 C C . ALA A 1 90 ? -2.156 5.112 -7.604 1.00 96.56 90 ALA A C 1
ATOM 680 O O . ALA A 1 90 ? -1.150 5.626 -8.081 1.00 96.56 90 ALA A O 1
ATOM 681 N N . GLY A 1 91 ? -2.459 3.825 -7.805 1.00 97.38 91 GLY A N 1
ATOM 682 C CA . GLY A 1 91 ? -1.658 2.907 -8.611 1.00 97.38 91 GLY A CA 1
ATOM 683 C C . GLY A 1 91 ? -0.614 2.122 -7.819 1.00 97.38 91 GLY A C 1
ATOM 684 O O . GLY A 1 91 ? 0.342 1.630 -8.410 1.00 97.38 91 GLY A O 1
ATOM 685 N N . ALA A 1 92 ? -0.759 1.997 -6.494 1.00 97.06 92 ALA A N 1
ATOM 686 C CA . ALA A 1 92 ? 0.143 1.160 -5.710 1.00 97.06 92 ALA A CA 1
ATOM 687 C C . ALA A 1 92 ? 0.131 -0.290 -6.231 1.00 97.06 92 ALA A C 1
ATOM 689 O O . ALA A 1 92 ? -0.928 -0.897 -6.393 1.00 97.06 92 ALA A O 1
ATOM 690 N N . HIS A 1 93 ? 1.318 -0.857 -6.449 1.00 97.38 93 HIS A N 1
ATOM 691 C CA . HIS A 1 93 ? 1.488 -2.244 -6.887 1.00 97.38 93 HIS A CA 1
ATOM 692 C C . HIS A 1 93 ? 1.090 -3.235 -5.791 1.00 97.38 93 HIS A C 1
ATOM 694 O O . HIS A 1 93 ? 0.605 -4.327 -6.078 1.00 97.38 93 HIS A O 1
ATOM 700 N N . TYR A 1 94 ? 1.303 -2.836 -4.536 1.00 97.81 94 TYR A N 1
ATOM 701 C CA . TYR A 1 94 ? 0.918 -3.572 -3.341 1.00 97.81 94 TYR A CA 1
ATOM 702 C C . TYR A 1 94 ? 0.335 -2.597 -2.326 1.00 97.81 94 TYR A C 1
ATOM 704 O O . TYR A 1 94 ? 0.786 -1.457 -2.235 1.00 97.81 94 TYR A O 1
ATOM 712 N N . VAL A 1 95 ? -0.624 -3.053 -1.527 1.00 97.75 95 VAL A N 1
ATOM 713 C CA . VAL A 1 95 ? -1.070 -2.340 -0.328 1.00 97.75 95 VAL A CA 1
ATOM 714 C C . VAL A 1 95 ? -1.068 -3.330 0.829 1.00 97.75 95 VAL A C 1
ATOM 716 O O . VAL A 1 95 ? -1.677 -4.395 0.734 1.00 97.75 95 VAL A O 1
ATOM 719 N N . ILE A 1 96 ? -0.360 -2.991 1.899 1.00 97.19 96 ILE A N 1
ATOM 720 C CA . ILE A 1 96 ? -0.170 -3.824 3.085 1.00 97.19 96 ILE A CA 1
ATOM 721 C C . ILE A 1 96 ? -0.748 -3.151 4.324 1.00 97.19 96 ILE A C 1
ATOM 723 O O . ILE A 1 96 ? -0.897 -1.929 4.373 1.00 97.19 96 ILE A O 1
ATOM 727 N N . ASP A 1 97 ? -1.059 -3.949 5.340 1.00 94.56 97 ASP A N 1
ATOM 728 C CA . ASP A 1 97 ? -1.544 -3.433 6.616 1.00 94.56 97 ASP A CA 1
ATOM 729 C C . ASP A 1 97 ? -0.432 -2.631 7.308 1.00 94.56 97 ASP A C 1
ATOM 731 O O . ASP A 1 97 ? -0.620 -1.472 7.683 1.00 94.56 97 ASP A O 1
ATOM 735 N N . SER A 1 98 ? 0.748 -3.229 7.456 1.00 93.12 98 SER A N 1
ATOM 736 C CA . SER A 1 98 ? 1.854 -2.645 8.209 1.00 93.12 98 SER A CA 1
ATOM 737 C C . SER A 1 98 ? 3.200 -2.921 7.554 1.00 93.12 98 SER A C 1
ATO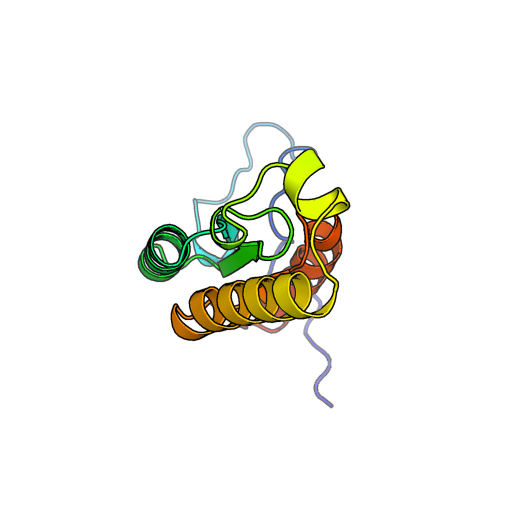M 739 O O . SER A 1 98 ? 3.335 -3.808 6.717 1.00 93.12 98 SER A O 1
ATOM 741 N N . ILE A 1 99 ? 4.242 -2.221 8.001 1.00 90.62 99 ILE A N 1
ATOM 742 C CA . ILE A 1 99 ? 5.613 -2.462 7.529 1.00 90.62 99 ILE A CA 1
ATOM 743 C C . ILE A 1 99 ? 6.103 -3.897 7.801 1.00 90.62 99 ILE A C 1
ATOM 745 O O . ILE A 1 99 ? 7.002 -4.379 7.118 1.00 90.62 99 ILE A O 1
ATOM 749 N N . ASN A 1 100 ? 5.491 -4.608 8.754 1.00 93.62 100 ASN A N 1
ATOM 750 C CA . ASN A 1 100 ? 5.841 -5.996 9.066 1.00 93.62 100 ASN A CA 1
ATOM 751 C C . ASN A 1 100 ? 5.494 -6.963 7.929 1.00 93.62 100 ASN A C 1
ATOM 753 O O . ASN A 1 100 ? 6.064 -8.046 7.863 1.00 93.62 100 ASN A O 1
ATOM 757 N N . ASP A 1 101 ? 4.584 -6.571 7.037 1.00 93.88 101 ASP A N 1
ATOM 758 C CA . ASP A 1 101 ? 4.168 -7.367 5.881 1.00 93.88 101 ASP A CA 1
ATOM 759 C C . ASP A 1 101 ? 5.083 -7.128 4.663 1.00 93.88 101 ASP A C 1
ATOM 761 O O . ASP A 1 101 ? 5.018 -7.851 3.665 1.00 93.88 101 ASP A O 1
ATOM 765 N N . LEU A 1 102 ? 5.973 -6.128 4.741 1.00 92.56 102 LEU A N 1
ATOM 766 C CA . LEU A 1 102 ? 6.881 -5.754 3.659 1.00 92.56 102 LEU A CA 1
ATOM 767 C C . LEU A 1 102 ? 7.823 -6.893 3.225 1.00 92.56 102 LEU A C 1
ATOM 769 O O . LEU A 1 102 ? 7.987 -7.049 2.016 1.00 92.56 102 LEU A O 1
ATOM 773 N N . PRO A 1 103 ? 8.414 -7.718 4.119 1.00 93.56 103 PRO A N 1
ATOM 774 C CA . PRO A 1 103 ? 9.295 -8.810 3.701 1.00 93.56 103 PRO A CA 1
ATOM 775 C C . PRO A 1 103 ? 8.650 -9.753 2.677 1.00 93.56 103 PRO A C 1
ATOM 777 O O . PRO A 1 103 ? 9.276 -10.075 1.670 1.00 93.56 103 PRO A O 1
ATOM 780 N N . GLY A 1 104 ? 7.373 -10.108 2.863 1.00 93.12 104 GLY A N 1
ATOM 781 C CA . GLY A 1 104 ? 6.643 -10.953 1.913 1.00 93.12 104 GLY A CA 1
ATOM 782 C C . GLY A 1 104 ? 6.407 -10.274 0.560 1.00 93.12 104 GLY A C 1
ATOM 783 O O . GLY A 1 104 ? 6.491 -10.918 -0.484 1.00 93.12 104 GLY A O 1
ATOM 784 N N . VAL A 1 105 ? 6.179 -8.957 0.551 1.00 94.81 105 VAL A N 1
ATOM 785 C CA . VAL A 1 105 ? 6.079 -8.169 -0.691 1.00 94.81 105 VAL A CA 1
ATOM 786 C C . VAL A 1 105 ? 7.418 -8.120 -1.424 1.00 94.81 105 VAL A C 1
ATOM 788 O O . VAL A 1 105 ? 7.453 -8.245 -2.646 1.00 94.81 105 VAL A O 1
ATOM 791 N N . ILE A 1 106 ? 8.528 -7.977 -0.699 1.00 89.75 106 ILE A N 1
ATOM 792 C CA . ILE A 1 106 ? 9.865 -7.967 -1.300 1.00 89.75 106 ILE A CA 1
ATOM 793 C C . ILE A 1 106 ? 10.195 -9.313 -1.952 1.00 89.75 106 ILE A C 1
ATOM 795 O O . ILE A 1 106 ? 10.698 -9.347 -3.075 1.00 89.75 106 ILE A O 1
ATOM 799 N N . GLU A 1 107 ? 9.874 -10.426 -1.293 1.00 90.81 107 GLU A N 1
ATOM 800 C CA . GLU A 1 107 ? 10.006 -11.764 -1.881 1.00 90.81 107 GLU A CA 1
ATOM 801 C C . GLU A 1 107 ? 9.180 -11.910 -3.170 1.00 90.81 107 GLU A C 1
ATOM 803 O O . GLU A 1 107 ? 9.644 -12.490 -4.157 1.00 90.81 107 GLU A O 1
ATOM 808 N N . ASP A 1 108 ? 7.973 -11.342 -3.191 1.00 93.44 108 ASP A N 1
ATOM 809 C CA . ASP A 1 108 ? 7.098 -11.339 -4.360 1.00 93.44 108 ASP A CA 1
ATOM 810 C C . ASP A 1 108 ? 7.679 -10.527 -5.525 1.00 93.44 108 ASP A C 1
ATOM 812 O O . ASP A 1 108 ? 7.768 -11.030 -6.648 1.00 93.44 108 ASP A O 1
ATOM 816 N N . ILE A 1 109 ? 8.149 -9.307 -5.244 1.00 90.31 109 ILE A N 1
ATOM 817 C CA . ILE A 1 109 ? 8.819 -8.432 -6.213 1.00 90.31 109 ILE A CA 1
ATOM 818 C C . ILE A 1 109 ? 10.051 -9.130 -6.795 1.00 90.31 109 ILE A C 1
ATOM 820 O O . ILE A 1 109 ? 10.224 -9.140 -8.010 1.00 90.31 109 ILE A O 1
ATOM 824 N N . ASN A 1 110 ? 10.864 -9.786 -5.964 1.00 85.81 110 ASN A N 1
ATOM 825 C CA . ASN A 1 110 ? 12.032 -10.546 -6.418 1.00 85.81 110 ASN A CA 1
ATOM 826 C C . ASN A 1 110 ? 11.674 -11.632 -7.418 1.00 85.81 110 ASN A C 1
ATOM 828 O O . ASN A 1 110 ? 12.321 -11.776 -8.457 1.00 85.81 110 ASN A O 1
ATOM 832 N N . ARG A 1 111 ? 10.613 -12.381 -7.124 1.00 89.94 111 ARG A N 1
ATOM 833 C CA . ARG A 1 111 ? 10.121 -13.417 -8.026 1.00 89.94 111 ARG A CA 1
ATOM 834 C C . ARG A 1 111 ? 9.641 -12.818 -9.350 1.00 89.94 111 ARG A C 1
ATOM 836 O O . ARG A 1 111 ? 9.929 -13.380 -10.401 1.00 89.94 111 ARG A O 1
ATOM 843 N N . ARG A 1 112 ? 8.923 -11.693 -9.312 1.00 90.38 112 ARG A N 1
ATOM 844 C CA . ARG A 1 112 ? 8.415 -10.993 -10.506 1.00 90.38 112 ARG A CA 1
ATOM 845 C C . ARG A 1 112 ? 9.552 -10.424 -11.355 1.00 90.38 112 ARG A C 1
ATOM 847 O O . ARG A 1 112 ? 9.567 -10.637 -12.566 1.00 90.38 112 ARG A O 1
ATOM 854 N N . LEU A 1 113 ? 10.545 -9.803 -10.721 1.00 86.06 113 LEU A N 1
ATOM 855 C CA . LEU A 1 113 ? 11.763 -9.328 -11.375 1.00 86.06 113 LEU A CA 1
ATOM 856 C C . LEU A 1 113 ? 12.500 -10.479 -12.067 1.00 86.06 113 LEU A C 1
ATOM 858 O O . LEU A 1 113 ? 12.792 -10.372 -13.253 1.00 86.06 113 LEU A O 1
ATOM 862 N N . ALA A 1 114 ? 12.703 -11.616 -11.392 1.00 82.06 114 ALA A N 1
ATOM 863 C CA . ALA A 1 114 ? 13.300 -12.813 -11.999 1.00 82.06 114 ALA A CA 1
ATOM 864 C C . ALA A 1 114 ? 12.490 -13.366 -13.194 1.00 82.06 114 ALA A C 1
ATOM 866 O O . ALA A 1 114 ? 13.037 -14.059 -14.053 1.00 82.06 114 ALA A O 1
ATOM 867 N N . CYS A 1 115 ? 11.195 -13.044 -13.279 1.00 86.62 115 CYS A N 1
ATOM 868 C CA . CYS A 1 115 ? 10.330 -13.325 -14.429 1.00 86.62 115 CYS A CA 1
ATOM 869 C C . CYS A 1 115 ? 10.388 -12.270 -15.545 1.00 86.62 115 CYS A C 1
ATOM 871 O O . CYS A 1 115 ? 9.714 -12.424 -16.565 1.00 86.62 115 CYS A O 1
ATOM 873 N N . GLY A 1 116 ? 11.192 -11.220 -15.383 1.00 86.31 116 GLY A N 1
ATOM 874 C CA . GLY A 1 116 ? 11.294 -10.095 -16.308 1.00 86.31 116 GLY A CA 1
ATOM 875 C C . GLY A 1 116 ? 10.149 -9.087 -16.190 1.00 86.31 116 GLY A C 1
ATOM 876 O O . GLY A 1 116 ? 10.037 -8.208 -17.049 1.00 86.31 116 GLY A O 1
ATOM 877 N N . GLU A 1 117 ? 9.300 -9.200 -15.163 1.00 88.50 117 GLU A N 1
ATOM 878 C CA . GLU A 1 117 ? 8.307 -8.171 -14.863 1.00 88.50 117 GLU A CA 1
ATOM 879 C C . GLU A 1 117 ? 8.985 -6.901 -14.350 1.00 88.50 117 GLU A C 1
ATOM 881 O O . GLU A 1 117 ? 10.085 -6.919 -13.796 1.00 88.50 117 GLU A O 1
ATOM 886 N N . LYS A 1 118 ? 8.299 -5.783 -14.546 1.00 87.81 118 LYS A N 1
ATOM 887 C CA . LYS A 1 118 ? 8.706 -4.449 -14.121 1.00 87.81 118 LYS A CA 1
ATOM 888 C C . LYS A 1 118 ? 7.502 -3.791 -13.437 1.00 87.81 118 LYS A C 1
ATOM 890 O O . LYS A 1 118 ? 6.385 -4.255 -13.693 1.00 87.81 118 LYS A O 1
ATOM 895 N N . PRO A 1 119 ? 7.724 -2.786 -12.575 1.00 86.19 119 PRO A N 1
ATOM 896 C CA . PRO A 1 119 ? 6.644 -1.909 -12.142 1.00 86.19 119 PRO A CA 1
ATOM 897 C C . PRO A 1 119 ? 5.917 -1.319 -13.361 1.00 86.19 119 PRO A C 1
ATOM 899 O O . PRO A 1 119 ? 6.607 -0.998 -14.361 1.00 86.19 119 PRO A O 1
#

Secondary structure (DSSP, 8-state):
-PPPPS-S------SSSS-TT------GGG-EEEESSHHHHHHHHHTT-EEEEE-TTSGGG-S-HHHHHHS-HHHHHHHHHHHHHHHHHTT-SEEESSGGGHHHHHHHHHHHHHTT---

Organism: Stichopus japonicus (NCBI:txid307972)

InterPro domains:
  IPR023214 HAD superfamily [G3DSA:3.40.50.1000] (26-119)
  IPR036412 HAD-like superfamily [SSF56784] (31-110)

Sequence (119 aa):
MRKCPSDVVPPFFLEASYPPGDYPLFSPLNFAKVDDTAGGITEGLTAGCWAVGVAKTGNYMAATEEQLAKMEKGEYSKKLQAAYDKLTQAGAHYVIDSINDLPGVIEDINRRLACGEKP